Protein AF-A0A0F5ZRP3-F1 (afdb_monomer)

Nearest PDB structures (foldseek):
  3myf-assembly1_A  TM=8.323E-01  e=6.005E-03  Shewanella sp. W3-18-1
  3iqt-assembly1_A  TM=7.901E-01  e=7.862E-02  Escherichia coli CFT073
  8pbw-assembly1_B  TM=7.504E-01  e=1.084E-01  Thermochaetoides thermophila
  7c1i-assembly2_E  TM=6.788E-01  e=1.417E-01  Pseudomonas aeruginosa
  2n8i-assembly1_A  TM=4.197E-01  e=3.171E+00  synthetic construct

Organism: Stenotrophomonas maltophilia (NCBI:txid40324)

Foldseek 3Di:
DLVVLLVVLVVLLVQLVVCLVVQNLVSNLVSLVVNLVSCVVVVNVVLNVLSVVLNVCVVVPHGSVNCVVSSVVSSVVSCVVSVVSVCVVDDDPPPDPDDD

Radius of gyration: 16.82 Å; Cα contacts (8 Å, |Δi|>4): 61; chains: 1; bounding box: 47×46×34 Å

Sequence (100 aa):
MQALFVQTMQADLDSLRQSIATADPARVVQVLHRIRGALVIVGAPALVDSGLRIEQGLAGGDDLVTQEAPLAGF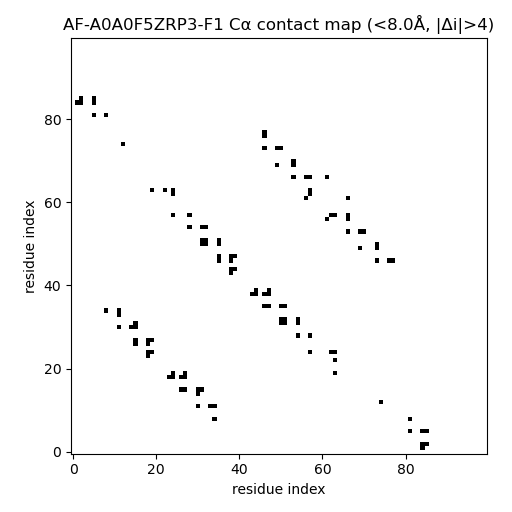QRRLEQLLHPLLGAASPSSSDDPNPP

Mean predicted aligned error: 7.44 Å

Secondary structure (DSSP, 8-state):
-HHHHHHHHHHHHHHHHHHHHTT-HHHHHHHHHHHHHHHHHTT-HHHHHHHHHHHHHHHTT--TTTTHHHHHHHHHHHHHHHHHHHHTTS----------

InterPro domains:
  IPR008207 Signal transduction histidine kinase, phosphotransfer (Hpt) domain [PF01627] (3-81)
  IPR008207 Signal transduction histidine kinase, phosphotransfer (Hpt) domain [PS50894] (1-89)
  IPR036641 HPT domain superfamily [G3DSA:1.20.120.160] (1-90)
  IPR036641 HPT domain superfamily [SSF47226] (3-63)

pLDDT: mean 85.27, std 14.45, range [42.72, 95.75]

Structure (mmCIF, N/CA/C/O backbone):
data_AF-A0A0F5ZRP3-F1
#
_entry.id   AF-A0A0F5ZRP3-F1
#
loop_
_atom_site.group_PDB
_atom_site.id
_atom_site.type_symbol
_atom_site.label_atom_id
_atom_site.label_alt_id
_atom_site.label_comp_id
_atom_site.label_asym_id
_atom_site.label_entity_id
_atom_site.label_seq_id
_atom_site.pdbx_PDB_ins_code
_atom_site.Cartn_x
_atom_site.Cartn_y
_atom_site.Cartn_z
_atom_site.occupancy
_atom_site.B_iso_or_equiv
_atom_site.auth_seq_id
_atom_site.auth_comp_id
_atom_site.auth_asym_id
_atom_site.auth_atom_id
_atom_site.pdbx_PDB_model_num
ATOM 1 N N . MET A 1 1 ? -6.693 1.204 20.537 1.00 61.47 1 MET A N 1
ATOM 2 C CA . MET A 1 1 ? -6.174 0.342 19.446 1.00 61.47 1 MET A CA 1
ATOM 3 C C . MET A 1 1 ? -6.234 1.021 18.081 1.00 61.47 1 MET A C 1
ATOM 5 O O . MET A 1 1 ? -5.208 1.066 17.419 1.00 61.47 1 MET A O 1
ATOM 9 N N . GLN A 1 2 ? -7.365 1.613 17.681 1.00 73.19 2 GLN A N 1
ATOM 10 C CA . GLN A 1 2 ? -7.519 2.272 16.373 1.00 73.19 2 GLN A CA 1
ATOM 11 C C . GLN A 1 2 ? -6.465 3.359 16.078 1.00 73.19 2 GLN A C 1
ATOM 13 O O . GLN A 1 2 ? -5.869 3.345 15.009 1.00 73.19 2 GLN A O 1
ATOM 18 N N . ALA A 1 3 ? -6.146 4.235 17.037 1.00 79.19 3 ALA A N 1
ATOM 19 C CA . ALA A 1 3 ? -5.131 5.279 16.845 1.00 79.19 3 ALA A CA 1
ATOM 20 C C . ALA A 1 3 ? -3.709 4.736 16.594 1.00 79.19 3 ALA A C 1
ATOM 22 O O . ALA A 1 3 ? -2.933 5.356 15.873 1.00 79.19 3 ALA A O 1
ATOM 23 N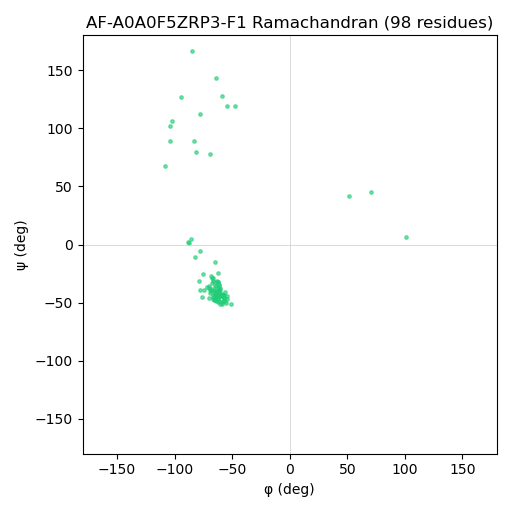 N . LEU A 1 4 ? -3.357 3.578 17.170 1.00 83.50 4 LEU A N 1
ATOM 24 C CA . LEU A 1 4 ? -2.059 2.933 16.932 1.00 83.50 4 LEU A CA 1
ATOM 25 C C . LEU A 1 4 ? -2.016 2.294 15.538 1.00 83.50 4 LEU A C 1
ATOM 27 O O . LEU A 1 4 ? -1.005 2.396 14.850 1.00 83.50 4 LEU A O 1
ATOM 31 N N . PHE A 1 5 ? -3.124 1.679 15.110 1.00 85.38 5 PHE A N 1
ATOM 32 C CA . PHE A 1 5 ? -3.270 1.151 13.754 1.00 85.38 5 PHE A CA 1
ATOM 33 C C . PHE A 1 5 ? -3.102 2.261 12.711 1.00 85.38 5 PHE A C 1
ATOM 35 O O . PHE A 1 5 ? -2.288 2.122 11.804 1.00 85.38 5 PHE A O 1
ATOM 42 N N . VAL A 1 6 ? -3.805 3.384 12.881 1.00 86.38 6 VAL A N 1
ATOM 43 C CA . VAL A 1 6 ? -3.733 4.525 11.957 1.00 86.38 6 VAL A CA 1
ATOM 44 C C . VAL A 1 6 ? -2.320 5.104 11.897 1.00 86.38 6 VAL A C 1
ATOM 46 O O . VAL A 1 6 ? -1.783 5.238 10.803 1.00 86.38 6 VAL A O 1
ATOM 49 N N . GLN A 1 7 ? -1.681 5.360 13.045 1.00 87.44 7 GLN A N 1
ATOM 50 C CA . GLN A 1 7 ? -0.292 5.839 13.082 1.00 87.44 7 GLN A CA 1
ATOM 51 C C . GLN A 1 7 ? 0.675 4.870 12.391 1.00 87.44 7 GLN A C 1
ATOM 53 O O . GLN A 1 7 ? 1.539 5.295 11.628 1.00 8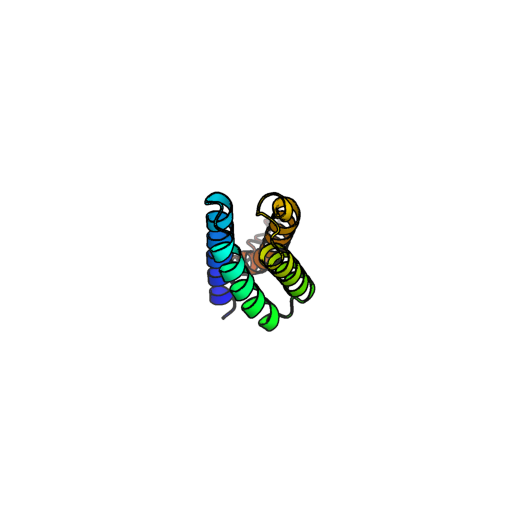7.44 7 GLN A O 1
ATOM 58 N N . THR A 1 8 ? 0.516 3.563 12.622 1.00 90.38 8 THR A N 1
ATOM 59 C CA . THR A 1 8 ? 1.359 2.544 11.979 1.00 90.38 8 THR A CA 1
ATOM 60 C C . THR A 1 8 ? 1.161 2.544 10.465 1.00 90.38 8 THR A C 1
ATOM 62 O O . THR A 1 8 ? 2.138 2.552 9.725 1.00 90.38 8 THR A O 1
ATOM 65 N N . MET A 1 9 ? -0.088 2.603 9.995 1.00 92.12 9 MET A N 1
ATOM 66 C CA . MET A 1 9 ? -0.398 2.631 8.564 1.00 92.12 9 MET A CA 1
ATOM 67 C C . MET A 1 9 ? 0.060 3.914 7.873 1.00 92.12 9 MET A C 1
ATOM 69 O O . MET A 1 9 ? 0.468 3.853 6.718 1.00 92.12 9 MET A O 1
ATOM 73 N N . GLN A 1 10 ? 0.043 5.056 8.562 1.00 90.94 10 GLN A N 1
ATOM 74 C CA . GLN A 1 10 ? 0.629 6.293 8.047 1.00 90.94 10 GLN A CA 1
ATOM 75 C C . GLN A 1 10 ? 2.147 6.172 7.907 1.00 90.94 10 GLN A C 1
ATOM 77 O O . GLN A 1 10 ? 2.672 6.435 6.831 1.00 90.94 10 GLN A O 1
ATOM 82 N N . ALA A 1 11 ? 2.839 5.679 8.938 1.00 92.62 11 ALA A N 1
ATOM 83 C CA . ALA A 1 11 ? 4.283 5.460 8.877 1.00 92.62 11 ALA A CA 1
ATOM 84 C C . ALA A 1 11 ? 4.680 4.452 7.781 1.00 92.62 11 ALA A C 1
ATOM 86 O O . ALA A 1 11 ? 5.698 4.625 7.104 1.00 92.62 11 ALA A O 1
ATOM 87 N N . ASP A 1 12 ? 3.869 3.411 7.580 1.00 94.06 12 ASP A N 1
ATOM 88 C CA . ASP A 1 12 ? 4.060 2.450 6.496 1.00 94.06 12 ASP A CA 1
ATOM 89 C C . ASP A 1 12 ? 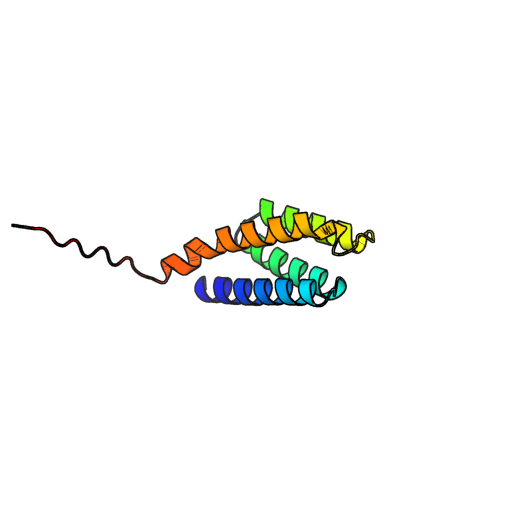3.782 3.091 5.121 1.00 94.06 12 ASP A C 1
ATOM 91 O O . ASP A 1 12 ? 4.543 2.868 4.182 1.00 94.06 12 ASP A O 1
ATOM 95 N N . LEU A 1 13 ? 2.762 3.947 4.989 1.00 93.50 13 LEU A N 1
ATOM 96 C CA . LEU A 1 13 ? 2.490 4.693 3.755 1.00 93.50 13 LEU A 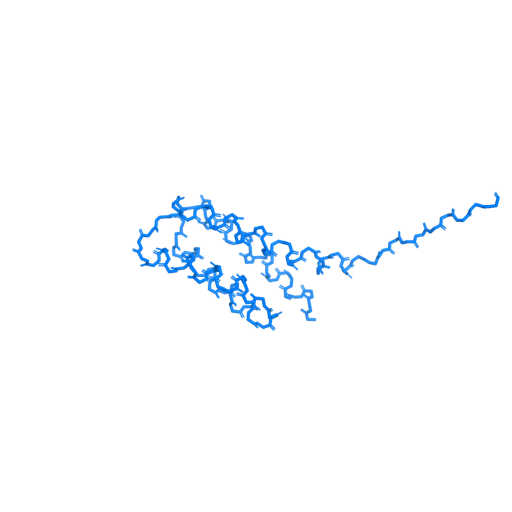CA 1
ATOM 97 C C . LEU A 1 13 ? 3.619 5.678 3.410 1.00 93.50 13 LEU A C 1
ATOM 99 O O . LEU A 1 13 ? 4.027 5.757 2.250 1.00 93.50 13 LEU A O 1
ATOM 103 N N . ASP A 1 14 ? 4.154 6.398 4.394 1.00 94.56 14 ASP A N 1
ATOM 104 C CA . ASP A 1 14 ? 5.305 7.285 4.204 1.00 94.56 14 ASP A CA 1
ATOM 105 C C . ASP A 1 14 ? 6.558 6.492 3.817 1.00 94.56 14 ASP A C 1
ATOM 107 O O . ASP A 1 14 ? 7.265 6.858 2.875 1.00 94.56 14 ASP A O 1
ATOM 111 N N . SER A 1 15 ? 6.787 5.342 4.459 1.00 95.12 15 SER A N 1
ATOM 112 C CA . SER A 1 15 ? 7.870 4.425 4.083 1.00 95.12 15 SER A CA 1
ATOM 113 C C . SER A 1 15 ? 7.711 3.909 2.650 1.00 95.12 15 SER A C 1
ATOM 115 O O . SER A 1 15 ? 8.702 3.801 1.924 1.00 95.12 15 SER A O 1
ATOM 117 N N . LEU A 1 16 ? 6.482 3.618 2.211 1.00 94.88 16 LEU A N 1
ATOM 118 C CA . LEU A 1 16 ? 6.191 3.196 0.841 1.00 94.88 16 LEU A CA 1
ATOM 119 C C . LEU A 1 16 ? 6.521 4.313 -0.153 1.00 94.88 16 LEU A C 1
ATOM 121 O O . LEU A 1 16 ? 7.228 4.076 -1.130 1.00 94.88 16 LEU A O 1
ATOM 125 N N . ARG A 1 17 ? 6.054 5.538 0.117 1.00 94.38 17 ARG A N 1
ATOM 126 C CA . ARG A 1 17 ? 6.336 6.729 -0.701 1.00 94.38 17 ARG A CA 1
ATOM 127 C C . ARG A 1 17 ? 7.832 6.983 -0.839 1.00 94.38 17 ARG A C 1
ATOM 129 O O . ARG A 1 17 ? 8.313 7.189 -1.950 1.00 94.38 17 ARG A O 1
ATOM 136 N N . GLN A 1 18 ? 8.565 6.916 0.270 1.00 95.75 18 GLN A N 1
ATOM 137 C CA . GLN A 1 18 ? 10.013 7.085 0.267 1.00 95.75 18 GLN A CA 1
ATOM 138 C C . GLN A 1 18 ? 10.704 6.007 -0.574 1.00 95.75 18 GLN A C 1
ATOM 140 O O . GLN A 1 18 ? 11.570 6.334 -1.377 1.00 95.75 18 GLN A O 1
ATOM 145 N N . SER A 1 19 ? 10.297 4.745 -0.432 1.00 94.31 19 SER A N 1
ATOM 146 C CA . SER A 1 19 ? 10.913 3.619 -1.152 1.00 94.31 19 SER A CA 1
ATOM 147 C C . SER A 1 19 ? 10.709 3.714 -2.668 1.00 94.31 19 SER A C 1
ATOM 149 O O . SER A 1 19 ? 11.610 3.388 -3.438 1.00 94.31 19 SER A O 1
ATOM 151 N N . ILE A 1 20 ? 9.549 4.219 -3.100 1.00 92.75 20 ILE A N 1
ATOM 152 C CA . ILE A 1 20 ? 9.278 4.517 -4.513 1.00 92.75 20 ILE A CA 1
ATOM 153 C C . ILE A 1 20 ? 10.172 5.662 -4.993 1.00 92.75 20 ILE A C 1
ATOM 155 O O . ILE A 1 20 ? 10.801 5.545 -6.041 1.00 92.75 20 ILE A O 1
ATOM 159 N N . ALA A 1 21 ? 10.274 6.747 -4.217 1.00 93.19 21 ALA A N 1
ATOM 160 C CA . ALA A 1 21 ? 11.099 7.902 -4.570 1.00 93.19 21 ALA A CA 1
ATOM 161 C C . ALA A 1 21 ? 12.596 7.557 -4.672 1.00 93.19 21 ALA A C 1
ATOM 163 O O . ALA A 1 21 ? 13.303 8.129 -5.497 1.00 93.19 21 ALA A O 1
ATOM 164 N N . THR A 1 22 ? 13.078 6.607 -3.868 1.00 94.50 22 THR A N 1
ATOM 165 C CA . THR A 1 22 ? 14.455 6.093 -3.940 1.00 94.50 22 THR A CA 1
ATOM 166 C C . THR A 1 22 ? 14.639 4.967 -4.958 1.00 94.50 22 THR A C 1
ATOM 168 O O . THR A 1 22 ? 15.723 4.394 -5.016 1.00 94.50 22 THR A O 1
ATOM 171 N N . ALA A 1 23 ? 13.604 4.635 -5.736 1.00 92.31 23 ALA A N 1
ATOM 172 C CA . ALA A 1 23 ? 13.605 3.544 -6.706 1.00 92.31 23 ALA A CA 1
ATOM 173 C C . ALA A 1 23 ? 14.068 2.189 -6.119 1.00 92.31 23 ALA A C 1
ATOM 175 O O . ALA A 1 23 ? 14.823 1.456 -6.753 1.00 92.31 23 ALA A O 1
ATOM 176 N N . ASP A 1 24 ? 13.618 1.858 -4.902 1.00 93.25 24 ASP A N 1
ATOM 177 C CA . ASP A 1 24 ? 13.984 0.629 -4.184 1.00 93.25 24 ASP A CA 1
ATOM 178 C C . ASP A 1 24 ? 12.833 -0.401 -4.220 1.00 93.25 24 ASP A C 1
ATOM 180 O O . ASP A 1 24 ? 11.975 -0.414 -3.327 1.00 93.25 24 ASP A O 1
ATOM 184 N N . PRO A 1 25 ? 12.774 -1.279 -5.242 1.00 90.00 25 PRO A N 1
ATOM 185 C CA . PRO A 1 25 ? 11.679 -2.233 -5.399 1.00 90.00 25 PRO A CA 1
ATOM 186 C C . PRO A 1 25 ? 11.629 -3.269 -4.271 1.00 90.00 25 PRO A C 1
ATOM 188 O O . PRO A 1 25 ? 10.540 -3.680 -3.869 1.00 90.00 25 PRO A O 1
ATOM 191 N N . ALA A 1 26 ? 12.778 -3.664 -3.712 1.00 90.94 26 ALA A N 1
ATOM 192 C CA . ALA A 1 26 ? 12.828 -4.630 -2.617 1.00 90.94 26 ALA A CA 1
ATOM 193 C C . ALA A 1 26 ? 12.148 -4.063 -1.365 1.00 90.94 26 ALA A C 1
ATOM 195 O O . ALA A 1 26 ? 11.336 -4.736 -0.722 1.00 90.94 26 ALA A O 1
ATOM 196 N N . ARG A 1 27 ? 12.421 -2.792 -1.056 1.00 92.75 27 ARG A N 1
ATOM 197 C CA . ARG A 1 27 ? 11.784 -2.108 0.067 1.00 92.75 27 ARG A CA 1
ATOM 198 C C . ARG A 1 27 ? 10.307 -1.820 -0.187 1.00 92.75 27 ARG A C 1
ATOM 200 O O . ARG A 1 27 ? 9.506 -1.962 0.734 1.00 92.75 27 ARG A O 1
ATOM 207 N N . VAL A 1 28 ? 9.917 -1.505 -1.425 1.00 93.25 28 VAL A N 1
ATOM 208 C CA . VAL A 1 28 ? 8.498 -1.377 -1.807 1.00 93.25 28 VAL A CA 1
ATOM 209 C C . VAL A 1 28 ? 7.735 -2.675 -1.534 1.00 93.25 28 VAL A C 1
ATOM 211 O O . VAL A 1 28 ? 6.701 -2.635 -0.866 1.00 93.25 28 VAL A O 1
ATOM 214 N N . VAL A 1 29 ? 8.261 -3.827 -1.964 1.00 93.81 29 VAL A N 1
ATOM 215 C CA . VAL A 1 29 ? 7.652 -5.144 -1.699 1.00 93.81 29 VAL A CA 1
ATOM 216 C C . VAL A 1 29 ? 7.538 -5.410 -0.197 1.00 93.81 29 VAL A C 1
ATOM 218 O O . VAL A 1 29 ? 6.487 -5.837 0.279 1.00 93.81 29 VAL A O 1
ATOM 221 N N . GLN A 1 30 ? 8.588 -5.113 0.574 1.00 93.94 30 GLN A N 1
ATOM 222 C CA . GLN A 1 30 ? 8.585 -5.318 2.023 1.00 93.94 30 GLN A CA 1
ATOM 223 C C . GLN A 1 30 ? 7.503 -4.487 2.730 1.00 93.94 30 GLN A C 1
ATOM 225 O O . GLN A 1 30 ? 6.783 -4.995 3.594 1.00 93.94 30 GLN A O 1
ATOM 230 N N . VAL A 1 31 ? 7.379 -3.208 2.368 1.00 94.75 31 VAL A N 1
ATOM 231 C CA . VAL A 1 31 ? 6.390 -2.308 2.968 1.00 94.75 31 VAL A CA 1
ATOM 232 C C . VAL A 1 31 ? 4.969 -2.700 2.548 1.00 94.75 31 VAL A C 1
ATOM 234 O O . VAL A 1 31 ? 4.085 -2.762 3.403 1.00 94.75 31 VAL A O 1
ATOM 237 N N . LEU A 1 32 ? 4.746 -3.048 1.273 1.00 94.50 32 LEU A N 1
ATOM 238 C CA . LEU A 1 32 ? 3.453 -3.554 0.793 1.00 94.50 32 LEU A CA 1
ATOM 239 C C . LEU A 1 32 ? 3.010 -4.805 1.556 1.00 94.50 32 LEU A C 1
ATOM 241 O O . LEU A 1 32 ? 1.864 -4.867 2.008 1.00 94.50 32 LEU A O 1
ATOM 245 N N . HIS A 1 33 ? 3.930 -5.741 1.792 1.00 94.12 33 HIS A N 1
ATOM 246 C CA . HIS A 1 33 ? 3.643 -6.968 2.529 1.00 94.12 33 HIS A CA 1
ATOM 247 C C . HIS A 1 33 ? 3.163 -6.679 3.957 1.00 94.12 33 HIS A C 1
ATOM 249 O O . HIS A 1 33 ? 2.188 -7.268 4.435 1.00 94.12 33 HIS A O 1
ATOM 255 N N . ARG A 1 34 ? 3.823 -5.735 4.639 1.00 93.19 34 ARG A N 1
ATOM 256 C CA . ARG A 1 34 ? 3.456 -5.310 5.994 1.00 93.19 34 ARG A CA 1
ATOM 257 C C . ARG A 1 34 ? 2.085 -4.634 6.026 1.00 93.19 34 ARG A C 1
ATOM 259 O O . ARG A 1 34 ? 1.250 -5.006 6.853 1.00 93.19 34 ARG A O 1
ATOM 266 N N . ILE A 1 35 ? 1.836 -3.691 5.113 1.00 93.88 35 ILE A N 1
ATOM 267 C CA . ILE A 1 35 ? 0.537 -3.015 4.981 1.00 93.88 35 ILE A CA 1
ATOM 268 C C . ILE A 1 35 ? -0.561 -4.053 4.741 1.00 93.88 35 ILE A C 1
ATOM 270 O O . ILE A 1 35 ? -1.587 -4.043 5.419 1.00 93.88 35 ILE A O 1
ATOM 274 N N . ARG A 1 36 ? -0.330 -5.006 3.832 1.00 93.31 36 ARG A N 1
ATOM 275 C CA . ARG A 1 36 ? -1.276 -6.085 3.539 1.00 93.31 36 ARG A CA 1
ATOM 276 C C . ARG A 1 36 ? -1.602 -6.916 4.777 1.00 93.31 36 ARG A C 1
ATOM 278 O O . ARG A 1 36 ? -2.775 -7.191 5.018 1.00 93.31 36 ARG A O 1
ATOM 285 N N . GLY A 1 37 ? -0.597 -7.269 5.580 1.00 91.56 37 GLY A N 1
ATOM 286 C CA . GLY A 1 37 ? -0.796 -7.985 6.842 1.00 91.56 37 GLY A CA 1
ATOM 287 C C . GLY A 1 37 ? -1.739 -7.248 7.799 1.00 91.56 37 GLY A C 1
ATOM 288 O O . GLY A 1 37 ? -2.628 -7.859 8.387 1.00 91.56 37 GLY A O 1
ATOM 289 N N . ALA A 1 38 ? -1.611 -5.924 7.897 1.00 90.44 38 ALA A N 1
ATOM 290 C CA . ALA A 1 38 ? -2.499 -5.104 8.717 1.00 90.44 38 ALA A CA 1
ATOM 291 C C . ALA A 1 38 ? -3.915 -4.979 8.119 1.00 90.44 38 ALA A C 1
ATOM 293 O O . ALA A 1 38 ? -4.905 -5.008 8.852 1.00 90.44 38 ALA A O 1
ATOM 294 N N . LEU A 1 39 ? -4.031 -4.892 6.790 1.00 90.31 39 LEU A N 1
ATOM 295 C CA . LEU A 1 39 ? -5.311 -4.787 6.080 1.00 90.31 39 LEU A CA 1
ATOM 296 C C . LEU A 1 39 ? -6.187 -6.041 6.193 1.00 90.31 39 LEU A C 1
ATOM 298 O O . LEU A 1 39 ? -7.414 -5.930 6.168 1.00 90.31 39 LEU A O 1
ATOM 302 N N . VAL A 1 40 ? -5.580 -7.222 6.354 1.00 88.69 40 VAL A N 1
ATOM 303 C CA . VAL A 1 40 ? -6.309 -8.472 6.634 1.00 88.69 40 VAL A CA 1
ATOM 304 C C . VAL A 1 40 ? -7.057 -8.383 7.966 1.00 88.69 40 VAL A C 1
ATOM 306 O O . VAL A 1 40 ? -8.196 -8.833 8.057 1.00 88.69 40 VAL A O 1
ATOM 309 N N . ILE A 1 41 ? -6.461 -7.749 8.981 1.00 85.06 41 ILE A N 1
ATOM 310 C CA . ILE A 1 41 ? -7.055 -7.617 10.322 1.00 85.06 41 ILE A CA 1
ATOM 311 C C . ILE A 1 41 ? -8.276 -6.692 10.294 1.00 85.06 41 ILE A C 1
ATOM 313 O O . ILE A 1 41 ? -9.280 -6.972 10.943 1.00 85.06 41 ILE A O 1
ATOM 317 N N . VAL A 1 42 ? -8.202 -5.595 9.535 1.00 82.56 42 VAL A N 1
ATOM 318 C CA . VAL A 1 42 ? -9.299 -4.615 9.424 1.00 82.56 42 VAL A CA 1
ATOM 319 C C . VAL A 1 42 ? -10.323 -4.955 8.338 1.00 82.56 42 VAL A C 1
ATOM 321 O O . VAL A 1 42 ? -11.271 -4.201 8.141 1.00 82.56 42 VAL A O 1
ATOM 324 N N . GLY A 1 43 ? -10.154 -6.082 7.639 1.00 85.88 43 GLY A N 1
ATOM 325 C CA . GLY A 1 43 ? -11.127 -6.577 6.668 1.00 85.88 43 GLY A CA 1
ATOM 326 C C . GLY A 1 43 ? -11.213 -5.744 5.387 1.00 85.88 43 GLY A C 1
ATOM 327 O O . GLY A 1 43 ? -12.312 -5.460 4.919 1.00 85.88 43 GLY A O 1
ATOM 328 N N . ALA A 1 44 ? -10.073 -5.365 4.799 1.00 89.19 44 ALA A N 1
ATOM 329 C CA . ALA A 1 44 ? -10.012 -4.587 3.555 1.00 89.19 44 ALA A CA 1
ATOM 330 C C . ALA A 1 44 ? -9.533 -5.426 2.341 1.00 89.19 44 ALA A C 1
ATOM 332 O O . ALA A 1 44 ? -8.448 -5.171 1.805 1.00 89.19 44 ALA A O 1
ATOM 333 N N . PRO A 1 45 ? -10.318 -6.416 1.862 1.00 88.88 45 PRO A N 1
ATOM 334 C CA . PRO A 1 45 ? -9.868 -7.397 0.866 1.00 88.88 45 PRO A CA 1
ATOM 335 C C . PRO A 1 45 ? -9.459 -6.761 -0.468 1.00 88.88 45 PRO A C 1
ATOM 337 O O . PRO A 1 45 ? -8.432 -7.118 -1.032 1.00 88.88 45 PRO A O 1
ATOM 340 N N . ALA A 1 46 ? -10.178 -5.732 -0.927 1.00 90.38 46 ALA A N 1
ATOM 341 C CA . ALA A 1 46 ? -9.852 -5.050 -2.181 1.00 90.38 46 ALA A CA 1
ATOM 342 C C . ALA A 1 46 ? -8.464 -4.379 -2.168 1.00 90.38 46 ALA A C 1
ATOM 344 O O . ALA A 1 46 ? -7.804 -4.296 -3.205 1.00 90.38 46 ALA A O 1
ATOM 345 N N . LEU A 1 47 ? -8.012 -3.890 -1.006 1.00 92.56 47 LEU A N 1
ATOM 346 C CA . LEU A 1 47 ? -6.660 -3.353 -0.847 1.00 92.56 47 LEU A CA 1
ATOM 347 C C . LEU A 1 47 ? -5.632 -4.480 -0.721 1.00 92.56 47 LEU A C 1
ATOM 349 O O . LEU A 1 47 ? -4.563 -4.380 -1.318 1.00 92.56 47 LEU A O 1
ATOM 353 N N . VAL A 1 48 ? -5.964 -5.559 -0.006 1.00 94.31 48 VAL A N 1
ATOM 354 C CA . VAL A 1 48 ? -5.108 -6.750 0.113 1.00 94.31 48 VAL A CA 1
ATOM 355 C C . VAL A 1 48 ? -4.776 -7.325 -1.267 1.00 94.31 48 VAL A C 1
ATOM 357 O O . VAL A 1 48 ? -3.600 -7.516 -1.579 1.00 94.31 48 VAL A O 1
ATOM 360 N N . ASP A 1 49 ? -5.786 -7.510 -2.118 1.00 94.00 49 ASP A N 1
ATOM 361 C CA . ASP A 1 49 ? -5.622 -8.010 -3.487 1.00 94.00 49 ASP A CA 1
ATOM 362 C C . ASP A 1 49 ? -4.820 -7.044 -4.363 1.00 94.00 49 ASP A C 1
ATOM 364 O O . ASP A 1 49 ? -3.973 -7.457 -5.157 1.00 94.00 49 ASP A O 1
ATOM 368 N N . SER A 1 50 ? -5.066 -5.738 -4.214 1.00 93.62 50 SER A N 1
ATOM 369 C CA . SER A 1 50 ? -4.337 -4.712 -4.959 1.00 93.62 50 SER A CA 1
ATOM 370 C C . SER A 1 50 ? -2.850 -4.702 -4.601 1.00 93.62 50 SER A C 1
ATOM 372 O O . SER A 1 50 ? -2.023 -4.623 -5.504 1.00 93.62 50 SER A O 1
ATOM 374 N N . GLY A 1 51 ? -2.505 -4.803 -3.314 1.00 93.44 51 GLY A N 1
ATOM 375 C CA . GLY A 1 51 ? -1.113 -4.882 -2.864 1.00 93.44 51 GLY A CA 1
ATOM 376 C C . GLY A 1 51 ? -0.427 -6.165 -3.338 1.00 93.44 51 GLY A C 1
ATOM 377 O O . GLY A 1 51 ? 0.701 -6.116 -3.820 1.00 93.44 51 GLY A O 1
ATOM 378 N N . LEU A 1 52 ? -1.135 -7.300 -3.296 1.00 93.94 52 LEU A N 1
ATOM 379 C CA . LEU A 1 52 ? -0.620 -8.579 -3.788 1.00 93.94 52 LEU A CA 1
ATOM 380 C C . LEU A 1 52 ? -0.292 -8.546 -5.288 1.00 93.94 52 LEU A C 1
ATOM 382 O O . LEU A 1 52 ? 0.753 -9.057 -5.679 1.00 93.94 52 LEU A O 1
ATOM 386 N N . ARG A 1 53 ? -1.135 -7.928 -6.127 1.00 94.31 53 ARG A N 1
ATOM 387 C CA . ARG A 1 53 ? -0.846 -7.796 -7.569 1.00 94.31 53 ARG A CA 1
ATOM 388 C C . ARG A 1 53 ? 0.420 -6.990 -7.840 1.00 94.31 53 ARG A C 1
ATOM 390 O O . ARG A 1 53 ? 1.192 -7.369 -8.712 1.00 94.31 53 ARG A O 1
ATOM 397 N N . ILE A 1 54 ? 0.635 -5.909 -7.091 1.00 94.25 54 ILE A N 1
ATOM 398 C CA . ILE A 1 54 ? 1.836 -5.076 -7.230 1.00 94.25 54 ILE A CA 1
ATOM 399 C C . ILE A 1 54 ? 3.076 -5.870 -6.804 1.00 94.25 54 ILE A C 1
ATOM 401 O O . ILE A 1 54 ? 4.069 -5.887 -7.524 1.00 94.25 54 ILE A O 1
ATOM 405 N N . GLU A 1 55 ? 3.010 -6.583 -5.675 1.00 93.81 55 GLU A N 1
ATOM 406 C CA . GLU A 1 55 ? 4.100 -7.462 -5.228 1.00 93.81 55 GLU A CA 1
ATOM 407 C C . GLU A 1 55 ? 4.432 -8.542 -6.264 1.00 93.81 55 GLU A C 1
ATOM 409 O O . GLU A 1 55 ? 5.604 -8.792 -6.530 1.00 93.81 55 GLU A O 1
ATOM 414 N N . GLN A 1 56 ? 3.417 -9.167 -6.866 1.00 93.06 56 GLN A N 1
ATOM 415 C CA . GLN A 1 56 ? 3.603 -10.180 -7.906 1.00 93.06 56 GLN A CA 1
ATOM 416 C C . GLN A 1 56 ? 4.220 -9.599 -9.180 1.00 93.06 56 GLN A C 1
ATOM 418 O O . GLN A 1 56 ? 5.084 -10.250 -9.758 1.00 93.06 56 GLN A O 1
ATOM 423 N N . GLY A 1 57 ? 3.822 -8.392 -9.593 1.00 92.50 57 GLY A N 1
ATOM 424 C CA . GLY A 1 57 ? 4.437 -7.695 -10.727 1.00 92.50 57 GLY A CA 1
ATOM 425 C C . GLY A 1 57 ? 5.921 -7.426 -10.483 1.00 92.50 57 GLY A C 1
ATOM 426 O O . GLY A 1 57 ? 6.768 -7.842 -11.269 1.00 92.50 57 GLY A O 1
ATOM 427 N N . LEU A 1 58 ? 6.255 -6.838 -9.329 1.00 91.12 58 LEU A N 1
ATOM 428 C CA . LEU A 1 58 ? 7.647 -6.560 -8.950 1.00 91.12 58 LEU A CA 1
ATOM 429 C C . LEU A 1 58 ? 8.482 -7.844 -8.807 1.00 91.12 58 LEU A C 1
ATOM 431 O O . LEU A 1 58 ? 9.625 -7.893 -9.254 1.00 91.12 58 LEU A O 1
ATOM 435 N N . ALA A 1 59 ? 7.920 -8.909 -8.228 1.00 88.44 59 ALA A N 1
ATOM 436 C CA . ALA A 1 59 ? 8.582 -10.213 -8.148 1.00 88.44 59 ALA A CA 1
ATOM 437 C C . ALA A 1 59 ? 8.720 -10.898 -9.521 1.00 88.44 59 ALA A C 1
ATOM 439 O O . ALA A 1 59 ? 9.636 -11.695 -9.721 1.00 88.44 59 ALA A O 1
ATOM 440 N N . GLY A 1 60 ? 7.820 -10.589 -10.458 1.00 88.25 60 GLY A N 1
ATOM 441 C CA . GLY A 1 60 ? 7.840 -11.047 -11.847 1.00 88.25 60 GLY A CA 1
ATOM 442 C C . GLY A 1 60 ? 8.834 -10.300 -12.740 1.00 88.25 60 GLY A C 1
ATOM 443 O O . GLY A 1 60 ? 9.034 -10.714 -13.880 1.00 88.25 60 GLY A O 1
ATOM 444 N N . GLY A 1 61 ? 9.483 -9.252 -12.221 1.00 88.12 61 GLY A N 1
ATOM 445 C CA . GLY A 1 61 ? 10.485 -8.462 -12.934 1.00 88.12 61 GLY A CA 1
ATOM 446 C C . GLY A 1 61 ? 9.980 -7.131 -13.489 1.00 88.12 61 GLY A C 1
ATOM 447 O O . GLY A 1 61 ? 10.747 -6.461 -14.179 1.00 88.12 61 GLY A O 1
ATOM 448 N N . ASP A 1 62 ? 8.741 -6.728 -13.188 1.00 91.38 62 ASP A N 1
ATOM 449 C CA . ASP A 1 62 ? 8.277 -5.379 -13.512 1.00 91.38 62 ASP A CA 1
ATOM 450 C C . ASP A 1 62 ? 9.089 -4.345 -12.726 1.00 91.38 62 ASP A C 1
ATOM 452 O O . ASP A 1 62 ? 9.428 -4.539 -11.553 1.00 91.38 62 ASP A O 1
ATOM 456 N N . ASP A 1 63 ? 9.373 -3.213 -13.360 1.00 91.69 63 ASP A N 1
ATOM 457 C CA . ASP A 1 63 ? 10.005 -2.085 -12.693 1.00 91.69 63 ASP A CA 1
ATOM 458 C C . ASP A 1 63 ? 8.976 -1.190 -11.981 1.00 91.69 63 ASP A C 1
ATOM 460 O O . ASP A 1 63 ? 7.757 -1.270 -12.174 1.00 91.69 63 ASP A O 1
ATOM 464 N N . LEU A 1 64 ? 9.479 -0.297 -11.126 1.00 91.12 64 LEU A N 1
ATOM 465 C CA . LEU A 1 64 ? 8.634 0.652 -10.398 1.00 91.12 64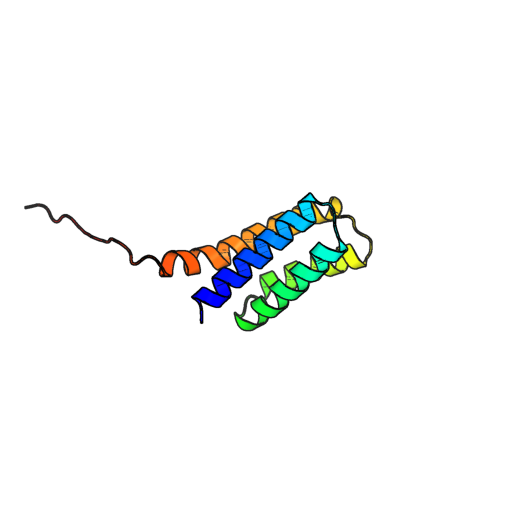 LEU A CA 1
ATOM 466 C C . LEU A 1 64 ? 7.887 1.619 -11.327 1.00 91.12 64 LEU A C 1
ATOM 468 O O . LEU A 1 64 ? 6.835 2.120 -10.942 1.00 91.12 64 LEU A O 1
ATOM 472 N N . VAL A 1 65 ? 8.401 1.853 -12.537 1.00 92.25 65 VAL A N 1
ATOM 473 C CA . VAL A 1 65 ? 7.767 2.709 -13.550 1.00 92.25 65 VAL A CA 1
ATOM 474 C C . VAL A 1 65 ? 6.511 2.033 -14.103 1.00 92.25 65 VAL A C 1
ATOM 476 O O . VAL A 1 65 ? 5.443 2.638 -14.143 1.00 92.25 65 VAL A O 1
ATOM 479 N N . THR A 1 66 ? 6.598 0.748 -14.445 1.00 92.62 66 THR A N 1
ATOM 480 C CA . THR A 1 66 ? 5.467 -0.078 -14.896 1.00 92.62 66 THR A CA 1
ATOM 481 C C . THR A 1 66 ? 4.401 -0.192 -13.806 1.00 92.62 66 THR A C 1
ATOM 483 O O . THR A 1 66 ? 3.200 -0.194 -14.085 1.00 92.62 66 THR A O 1
ATOM 486 N N . GLN A 1 67 ? 4.834 -0.228 -12.546 1.00 93.12 67 GLN A N 1
ATOM 487 C CA . GLN A 1 67 ? 3.959 -0.322 -11.380 1.00 93.12 67 GLN A CA 1
ATOM 488 C C . GLN A 1 67 ? 3.490 1.039 -10.837 1.00 93.12 67 GLN A C 1
ATOM 490 O O . GLN A 1 67 ? 2.735 1.065 -9.864 1.00 93.12 67 GLN A O 1
ATOM 495 N N . GLU A 1 68 ? 3.850 2.165 -11.464 1.00 92.31 68 GLU A N 1
ATOM 496 C CA . GLU A 1 68 ? 3.544 3.512 -10.963 1.00 92.31 68 GLU A CA 1
ATOM 497 C C . GLU A 1 68 ? 2.033 3.744 -10.805 1.00 92.31 68 GLU A C 1
ATOM 499 O O . GLU A 1 68 ? 1.560 4.133 -9.734 1.00 92.31 68 GLU A O 1
ATOM 504 N N . ALA A 1 69 ? 1.246 3.456 -11.846 1.00 93.12 69 ALA A N 1
ATOM 505 C CA . ALA A 1 69 ? -0.203 3.643 -11.808 1.00 93.12 69 ALA A CA 1
ATOM 506 C C . ALA A 1 69 ? -0.898 2.723 -10.775 1.00 93.12 69 ALA A C 1
ATOM 508 O O . ALA A 1 69 ? -1.708 3.228 -9.984 1.00 93.12 69 ALA A O 1
ATOM 509 N N . PRO A 1 70 ? -0.585 1.411 -10.708 1.00 93.38 70 PRO A N 1
ATOM 510 C CA . PRO A 1 70 ? -1.026 0.539 -9.619 1.00 93.38 70 PRO A CA 1
ATOM 511 C C . PRO A 1 70 ? -0.655 1.052 -8.220 1.00 93.38 70 PRO A C 1
ATOM 513 O O . PRO A 1 70 ? -1.522 1.101 -7.343 1.00 93.38 70 PRO A O 1
ATOM 516 N N . LEU A 1 71 ? 0.594 1.483 -8.012 1.00 93.88 71 LEU A N 1
ATOM 517 C CA . LEU A 1 71 ? 1.090 2.014 -6.738 1.00 93.88 71 LEU A CA 1
ATOM 518 C C . LEU A 1 71 ? 0.346 3.288 -6.329 1.00 93.88 71 LEU A C 1
ATOM 520 O O . LEU A 1 71 ? -0.133 3.383 -5.199 1.00 93.88 71 LEU A O 1
ATOM 524 N N . ALA A 1 72 ? 0.166 4.237 -7.247 1.00 93.94 72 ALA A N 1
ATOM 525 C CA . ALA A 1 72 ? -0.578 5.469 -6.992 1.00 93.94 72 ALA A CA 1
ATOM 526 C C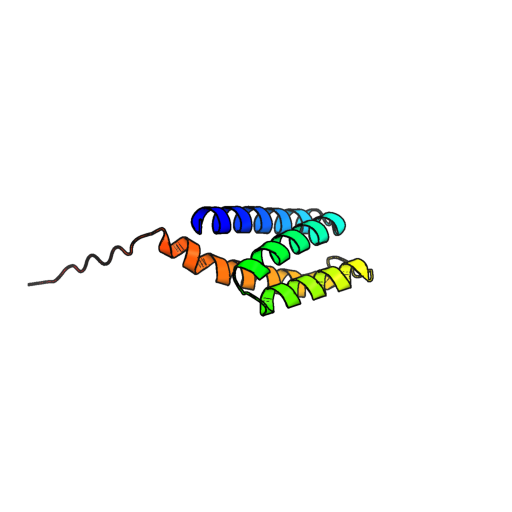 . ALA A 1 72 ? -2.064 5.202 -6.690 1.00 93.94 72 ALA A C 1
ATOM 528 O O . ALA A 1 72 ? -2.687 5.895 -5.879 1.00 93.94 72 ALA A O 1
ATOM 529 N N . GLY A 1 73 ? -2.658 4.198 -7.343 1.00 94.88 73 GLY A N 1
ATOM 530 C CA . GLY A 1 73 ? -4.019 3.746 -7.059 1.00 94.88 73 GLY A CA 1
ATOM 531 C C . GLY A 1 73 ? -4.145 3.112 -5.673 1.00 94.88 73 GLY A C 1
ATOM 532 O O . GLY A 1 73 ? -5.087 3.415 -4.938 1.00 94.88 73 GLY A O 1
ATOM 533 N N . PHE A 1 74 ? -3.181 2.272 -5.298 1.00 95.00 74 PHE A N 1
ATOM 534 C CA . PHE A 1 74 ? -3.113 1.647 -3.980 1.00 95.00 74 PHE A CA 1
ATOM 535 C C . PHE A 1 74 ? -2.958 2.686 -2.864 1.00 95.00 74 PHE A C 1
ATOM 537 O O . PHE A 1 74 ? -3.746 2.678 -1.918 1.00 95.00 74 PHE A O 1
ATOM 544 N N . GLN A 1 75 ? -2.010 3.619 -3.008 1.00 94.50 75 GLN A N 1
ATOM 545 C CA . GLN A 1 75 ? -1.774 4.699 -2.044 1.00 94.50 75 GLN A CA 1
ATOM 546 C C . GLN A 1 75 ? -3.041 5.519 -1.796 1.00 94.50 75 GLN A C 1
ATOM 548 O O . GLN A 1 75 ? -3.461 5.648 -0.650 1.00 94.50 75 GLN A O 1
ATOM 553 N N . ARG A 1 76 ? -3.718 5.975 -2.860 1.00 93.44 76 ARG A N 1
ATOM 554 C CA . ARG A 1 76 ? -4.958 6.756 -2.726 1.00 93.44 76 ARG A CA 1
ATOM 555 C C . ARG A 1 76 ? -6.062 6.002 -1.991 1.00 93.44 76 ARG A C 1
ATOM 557 O O . ARG A 1 76 ? -6.741 6.578 -1.146 1.00 93.44 76 ARG A O 1
ATOM 564 N N . ARG A 1 77 ? -6.258 4.716 -2.294 1.00 92.81 77 ARG A N 1
ATOM 565 C CA . ARG A 1 77 ? -7.276 3.897 -1.613 1.00 92.81 77 ARG A CA 1
ATOM 566 C C . ARG A 1 77 ? -6.929 3.666 -0.143 1.00 92.81 77 ARG A C 1
ATOM 568 O O . ARG A 1 77 ? -7.826 3.683 0.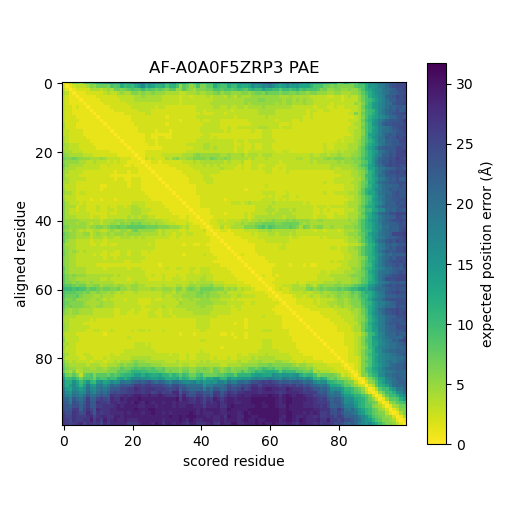696 1.00 92.81 77 ARG A O 1
ATOM 575 N N . LEU A 1 78 ? -5.649 3.466 0.173 1.00 92.06 78 LEU A N 1
ATOM 576 C CA . LEU A 1 78 ? -5.189 3.351 1.554 1.00 92.06 78 LEU A CA 1
ATOM 577 C C . LEU A 1 78 ? -5.416 4.666 2.313 1.00 92.06 78 LEU A C 1
ATOM 579 O O . LEU A 1 78 ? -5.965 4.646 3.408 1.00 92.06 78 LEU A O 1
ATOM 583 N N . GLU A 1 79 ? -5.087 5.811 1.714 1.00 91.31 79 GLU A N 1
ATOM 584 C CA . GLU A 1 79 ? -5.364 7.130 2.296 1.00 91.31 79 GLU A CA 1
ATOM 585 C C . GLU A 1 79 ? -6.857 7.337 2.560 1.00 91.31 79 GLU A C 1
ATOM 587 O O . GLU A 1 79 ? -7.227 7.768 3.649 1.00 91.31 79 GLU A O 1
ATOM 592 N N . GLN A 1 80 ? -7.724 6.971 1.611 1.00 90.31 80 GLN A N 1
ATOM 593 C CA . GLN A 1 80 ? -9.180 7.040 1.777 1.00 90.31 80 GLN A CA 1
ATOM 594 C C . GLN A 1 80 ? -9.693 6.157 2.919 1.00 90.31 80 GLN A C 1
ATOM 596 O O . GLN A 1 80 ? -10.630 6.547 3.611 1.00 90.31 80 GLN A O 1
ATOM 601 N N . LEU A 1 81 ? -9.077 4.993 3.139 1.00 88.94 81 LEU A N 1
ATOM 602 C CA . LEU A 1 81 ? -9.411 4.116 4.259 1.00 88.94 81 LEU A CA 1
ATOM 603 C C . LEU A 1 81 ? -8.969 4.714 5.605 1.00 88.94 81 LEU A C 1
ATOM 605 O O . LEU A 1 81 ? -9.680 4.587 6.600 1.00 88.94 81 LEU A O 1
ATOM 609 N N . LEU A 1 82 ? -7.818 5.390 5.646 1.00 87.38 82 LEU A N 1
ATOM 610 C CA . LEU A 1 82 ? -7.287 6.001 6.869 1.00 87.38 82 LEU A CA 1
ATOM 611 C C . LEU A 1 82 ? -7.966 7.333 7.224 1.00 87.38 82 LEU A C 1
ATOM 613 O O . LEU A 1 82 ? -8.118 7.640 8.404 1.00 87.38 82 LEU A O 1
ATOM 617 N N . HIS A 1 83 ? -8.407 8.107 6.230 1.00 84.94 83 HIS A N 1
ATOM 618 C CA . HIS A 1 83 ? -9.002 9.438 6.400 1.00 84.94 83 HIS A CA 1
ATOM 619 C C . HIS A 1 83 ? -10.148 9.513 7.433 1.00 84.94 83 HIS A C 1
ATOM 621 O O . HIS A 1 83 ? -10.074 10.348 8.338 1.00 84.94 83 HIS A O 1
ATOM 627 N N . PRO A 1 84 ? -11.188 8.653 7.389 1.00 83.00 84 PRO A N 1
ATOM 628 C CA . PRO A 1 84 ? -12.262 8.697 8.384 1.00 83.00 84 PRO A CA 1
ATOM 629 C C . PRO A 1 84 ? -11.782 8.297 9.786 1.00 83.00 84 PRO A C 1
ATOM 631 O O . PRO A 1 84 ? -12.315 8.776 10.785 1.00 83.00 84 PRO A O 1
ATOM 634 N N . LEU A 1 85 ? -10.750 7.451 9.879 1.00 79.50 85 LEU A N 1
ATOM 635 C CA . LEU A 1 85 ? -10.180 7.012 11.155 1.00 79.50 85 LEU A CA 1
ATOM 636 C C . LEU A 1 85 ? -9.329 8.111 11.814 1.00 79.50 85 LEU A C 1
ATOM 638 O O . LEU A 1 85 ? -9.189 8.109 13.034 1.00 79.50 85 LEU A O 1
ATOM 642 N N . LEU A 1 86 ? -8.790 9.038 11.015 1.00 71.81 86 LEU A N 1
ATOM 643 C CA . LEU A 1 86 ? -8.115 10.257 11.470 1.00 71.81 86 LEU A CA 1
ATOM 644 C C . LEU A 1 86 ? -9.122 11.312 11.938 1.00 71.81 86 LEU A C 1
ATOM 646 O O . LEU A 1 86 ? -8.950 11.892 13.006 1.00 71.81 86 LEU A O 1
ATOM 650 N N . GLY A 1 87 ? -10.196 11.519 11.168 1.00 58.34 87 GLY A N 1
ATOM 651 C CA . GLY A 1 87 ? -11.251 12.484 11.490 1.00 58.34 87 GLY A CA 1
ATOM 652 C C . GLY A 1 87 ? -12.058 12.124 12.739 1.00 58.34 87 GLY A C 1
ATOM 653 O O . GLY A 1 87 ? -12.446 13.013 13.482 1.00 58.34 87 GLY A O 1
ATOM 654 N N . ALA A 1 88 ? -12.242 10.835 13.043 1.00 54.31 88 ALA A N 1
ATOM 655 C CA . ALA A 1 88 ? -12.909 10.390 14.272 1.00 54.31 88 ALA A CA 1
ATOM 656 C C . ALA A 1 88 ? -12.143 10.742 15.568 1.00 54.31 88 ALA A C 1
ATOM 658 O O . ALA A 1 88 ? -12.721 10.685 16.652 1.00 54.31 88 ALA A O 1
ATOM 659 N N . ALA A 1 89 ? -10.857 11.110 15.478 1.00 48.56 89 ALA A N 1
ATOM 660 C CA . ALA A 1 89 ? -10.090 11.637 16.610 1.00 48.56 89 ALA A CA 1
ATOM 661 C C . ALA A 1 89 ? -10.329 13.142 16.850 1.00 48.56 89 ALA A C 1
ATOM 663 O O . ALA A 1 89 ? -9.936 13.663 17.894 1.00 48.56 89 ALA A O 1
ATOM 664 N N . SER A 1 90 ? -10.994 13.834 15.922 1.00 43.44 90 SER A N 1
ATOM 665 C CA . SER A 1 90 ? -11.505 15.188 16.113 1.00 43.44 90 SER A CA 1
ATOM 666 C C . SER A 1 90 ? -13.012 15.105 16.369 1.00 43.44 90 SER A C 1
ATOM 668 O O . SER A 1 90 ? -13.769 14.834 15.435 1.00 43.44 90 SER A O 1
ATOM 670 N N . PRO A 1 91 ? -13.499 15.318 17.606 1.00 44.16 91 PRO A N 1
ATOM 671 C CA . PRO A 1 91 ? -14.926 15.521 17.788 1.00 44.16 91 PRO A CA 1
ATOM 672 C C . PRO A 1 91 ? -15.326 16.732 16.944 1.00 44.16 91 PRO A C 1
ATOM 674 O O . PRO A 1 91 ? -14.689 17.784 17.003 1.00 44.16 91 PRO A O 1
ATOM 677 N N . SER A 1 92 ? -16.353 16.551 16.117 1.00 42.72 92 SER A N 1
ATOM 678 C CA . SER A 1 92 ? -17.005 17.642 15.404 1.00 42.72 92 SER A CA 1
ATOM 679 C C . SER A 1 92 ? -17.298 18.779 16.380 1.00 42.72 92 SER A C 1
ATOM 681 O O . SER A 1 92 ? -18.074 18.601 17.317 1.00 42.72 92 SER A O 1
ATOM 683 N N . SER A 1 93 ? -16.730 19.960 16.136 1.00 43.75 93 SER A N 1
ATOM 684 C CA . SER A 1 93 ? -17.369 21.210 16.540 1.00 43.75 93 SER A CA 1
ATOM 685 C C . SER A 1 93 ? -18.602 21.395 15.658 1.00 43.75 93 SER A C 1
ATOM 687 O O . SER A 1 93 ? -18.587 22.139 14.684 1.00 43.75 93 SER A O 1
ATOM 689 N N . SER A 1 94 ? -19.664 20.663 15.982 1.00 50.47 94 SER A N 1
ATOM 690 C CA . SER A 1 94 ? -21.022 21.143 15.760 1.00 50.47 94 SER A CA 1
ATOM 691 C C . SER A 1 94 ? -21.333 22.065 16.933 1.00 50.47 94 SER A C 1
ATOM 693 O O . SER A 1 94 ? -21.928 21.630 17.911 1.00 50.47 94 SER A O 1
ATOM 695 N N . ASP A 1 95 ? -20.847 23.304 16.873 1.00 47.41 95 ASP A N 1
ATOM 696 C CA . ASP A 1 95 ? -21.421 24.375 17.682 1.00 47.41 95 ASP A CA 1
ATOM 697 C C . ASP A 1 95 ? -22.262 25.215 16.727 1.00 47.41 95 ASP A C 1
ATOM 699 O O . ASP A 1 95 ? -21.759 25.910 15.846 1.00 47.41 95 ASP A O 1
ATOM 703 N N . ASP A 1 96 ? -23.557 24.963 16.824 1.00 56.56 96 ASP A N 1
ATOM 704 C CA . ASP A 1 96 ? -24.648 25.602 16.114 1.00 56.56 96 ASP A CA 1
ATOM 705 C C . ASP A 1 96 ? -24.899 26.964 16.783 1.00 56.56 96 ASP A C 1
ATOM 707 O O . ASP A 1 96 ? -25.325 26.988 17.942 1.00 56.56 96 ASP A O 1
ATOM 711 N N . PRO A 1 97 ? -24.635 28.117 16.139 1.00 57.44 97 PRO A N 1
ATOM 712 C CA . PRO A 1 97 ? -25.105 29.377 16.679 1.00 57.44 97 PRO A CA 1
ATOM 713 C C . PRO A 1 97 ? -26.561 29.566 16.244 1.00 57.44 97 PRO A C 1
ATOM 715 O O . PRO A 1 97 ? -26.859 30.153 15.205 1.00 57.44 97 PRO A O 1
ATOM 718 N N . ASN A 1 98 ? -27.456 29.049 17.080 1.00 57.31 98 ASN A N 1
ATOM 719 C CA . ASN A 1 98 ? -28.889 29.311 17.077 1.00 57.31 98 ASN A CA 1
ATOM 720 C C . ASN A 1 98 ? -29.148 30.837 17.150 1.00 57.31 98 ASN A C 1
ATOM 722 O O . ASN A 1 98 ? -28.719 31.461 18.128 1.00 57.31 98 ASN A O 1
ATOM 726 N N . PRO A 1 99 ? -29.813 31.469 16.164 1.00 62.00 99 PRO A N 1
ATOM 727 C CA . PRO A 1 99 ? -30.129 32.893 16.234 1.00 62.00 99 PRO A CA 1
ATOM 728 C C . PRO A 1 99 ? -31.542 33.135 16.806 1.00 62.00 99 PRO A C 1
ATOM 730 O O . PRO A 1 99 ? -32.507 32.582 16.270 1.00 62.00 99 PRO A O 1
ATOM 733 N N . PRO A 1 100 ? -31.708 33.971 17.852 1.00 69.25 100 PRO A N 1
ATOM 734 C CA . PRO A 1 100 ? -32.956 34.693 18.097 1.00 69.25 100 PRO A CA 1
ATOM 735 C C . PRO A 1 100 ? -33.073 35.965 17.239 1.00 69.25 100 PRO A C 1
ATOM 737 O O . PRO A 1 100 ? -32.032 36.605 16.957 1.00 69.25 100 PRO A O 1
#

Solvent-accessible surfa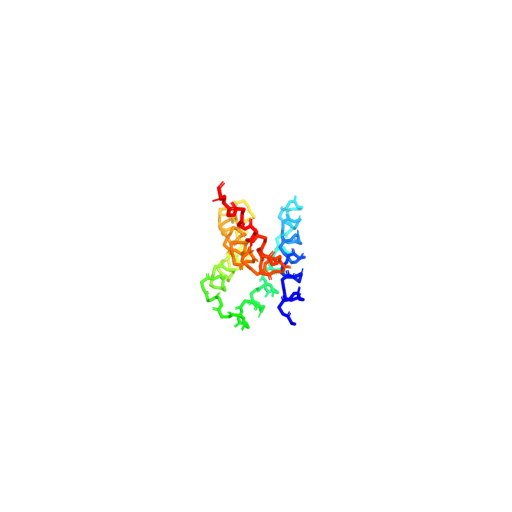ce area (backbone atoms only — not comparable to full-atom values): 5811 Å² total; per-residue (Å²): 110,70,71,58,52,52,52,50,52,48,54,43,50,51,51,34,53,50,22,58,76,70,70,35,65,71,55,32,43,53,38,42,52,53,53,34,60,55,29,63,76,74,67,40,62,74,57,34,54,52,43,50,53,52,41,50,40,49,74,72,66,48,52,71,74,80,40,40,66,63,49,55,53,48,52,52,52,51,48,62,65,44,49,63,66,57,49,70,76,50,78,78,86,80,76,77,85,81,81,134